Protein AF-A0A6A4RBC8-F1 (afdb_monomer)

Structure (mmCIF, N/CA/C/O backbone):
data_AF-A0A6A4RBC8-F1
#
_entry.id   AF-A0A6A4RBC8-F1
#
loop_
_atom_site.group_PDB
_atom_site.id
_atom_site.type_symbol
_atom_site.label_atom_id
_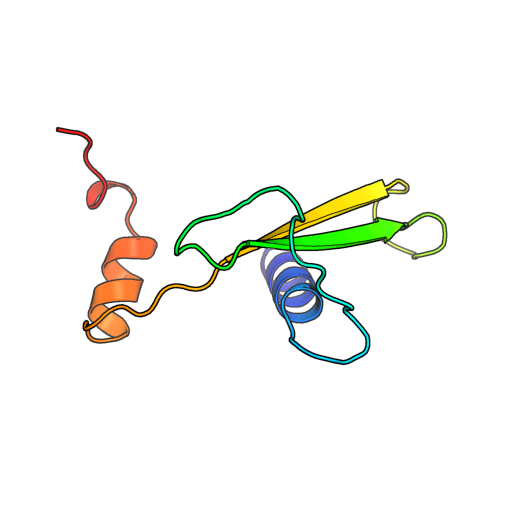atom_site.label_alt_id
_atom_site.label_comp_id
_atom_site.label_asym_id
_atom_site.label_entity_id
_atom_site.label_seq_id
_atom_site.pdbx_PDB_ins_code
_atom_site.Cartn_x
_atom_site.Cartn_y
_atom_site.Cartn_z
_atom_site.occupancy
_atom_site.B_iso_or_equiv
_atom_site.auth_seq_id
_atom_site.auth_comp_id
_atom_site.auth_asym_id
_atom_site.auth_atom_id
_atom_site.pdbx_PDB_model_num
ATOM 1 N N . MET A 1 1 ? -9.264 -0.076 -16.710 1.00 73.25 1 MET A N 1
ATOM 2 C CA . MET A 1 1 ? -8.080 0.488 -16.014 1.00 73.25 1 MET A CA 1
ATOM 3 C C . MET A 1 1 ? -8.002 0.097 -14.540 1.00 73.25 1 MET A C 1
ATOM 5 O O . MET A 1 1 ? -6.914 -0.248 -14.106 1.00 73.25 1 MET A O 1
ATOM 9 N N . ALA A 1 2 ? -9.114 0.085 -13.792 1.00 85.88 2 ALA A N 1
ATOM 10 C CA . ALA A 1 2 ? -9.123 -0.295 -12.372 1.00 85.88 2 ALA A CA 1
ATOM 11 C C . ALA A 1 2 ? -8.493 -1.673 -12.072 1.00 85.88 2 ALA A C 1
ATOM 13 O O . ALA A 1 2 ? -7.702 -1.772 -11.144 1.00 85.88 2 ALA A O 1
ATOM 14 N N . ASP A 1 3 ? -8.763 -2.701 -12.888 1.00 85.56 3 ASP A N 1
ATOM 15 C CA . ASP A 1 3 ? -8.165 -4.040 -12.713 1.00 85.56 3 ASP A CA 1
ATOM 16 C C . ASP A 1 3 ? -6.630 -4.012 -12.789 1.00 85.56 3 ASP A C 1
ATOM 18 O O . ASP A 1 3 ? -5.947 -4.530 -11.909 1.00 85.56 3 ASP A O 1
ATOM 22 N N . ARG A 1 4 ? -6.078 -3.316 -13.791 1.00 83.38 4 ARG A N 1
ATOM 23 C CA . ARG A 1 4 ? -4.629 -3.153 -13.939 1.00 83.38 4 ARG A CA 1
ATOM 24 C C . ARG A 1 4 ? -4.021 -2.433 -12.735 1.00 83.38 4 ARG A C 1
ATOM 26 O O . ARG A 1 4 ? -3.013 -2.892 -12.216 1.00 83.38 4 ARG A O 1
ATOM 33 N N . MET A 1 5 ? -4.652 -1.353 -12.268 1.00 85.38 5 MET A N 1
ATOM 34 C CA . MET A 1 5 ? -4.186 -0.626 -11.080 1.00 85.38 5 MET A CA 1
ATOM 35 C C . MET A 1 5 ? -4.207 -1.507 -9.826 1.00 85.38 5 MET A C 1
ATOM 37 O O . MET A 1 5 ? -3.236 -1.523 -9.074 1.00 85.38 5 MET A O 1
ATOM 41 N N . MET A 1 6 ? -5.277 -2.282 -9.630 1.00 88.75 6 MET A N 1
ATOM 42 C CA . MET A 1 6 ? -5.404 -3.220 -8.513 1.00 88.75 6 MET A CA 1
ATOM 43 C C . MET A 1 6 ? -4.311 -4.295 -8.547 1.00 88.75 6 MET A C 1
ATOM 45 O O . MET A 1 6 ? -3.679 -4.554 -7.527 1.00 88.75 6 MET A O 1
ATOM 49 N N . ARG A 1 7 ? -4.042 -4.894 -9.714 1.00 86.06 7 ARG A N 1
ATOM 50 C CA . ARG A 1 7 ? -2.991 -5.915 -9.865 1.00 86.06 7 ARG A CA 1
ATOM 51 C C . ARG A 1 7 ? -1.602 -5.366 -9.560 1.00 86.06 7 ARG A C 1
ATOM 53 O O . ARG A 1 7 ? -0.858 -6.014 -8.829 1.00 86.06 7 ARG A O 1
ATOM 60 N N . THR A 1 8 ? -1.269 -4.183 -10.080 1.00 82.62 8 THR A N 1
ATOM 61 C CA . THR A 1 8 ? 0.012 -3.521 -9.785 1.00 82.62 8 THR A CA 1
ATOM 62 C C . THR A 1 8 ? 0.151 -3.258 -8.287 1.00 82.62 8 THR A C 1
ATOM 64 O O . THR A 1 8 ? 1.143 -3.659 -7.690 1.00 82.62 8 THR A O 1
ATOM 67 N N . PHE A 1 9 ? -0.886 -2.706 -7.652 1.00 84.38 9 PHE A N 1
ATOM 68 C CA . PHE A 1 9 ? -0.903 -2.474 -6.206 1.00 84.38 9 PHE A CA 1
ATOM 69 C C . PHE A 1 9 ? -0.676 -3.760 -5.392 1.00 84.38 9 PHE A C 1
ATOM 71 O O . PHE A 1 9 ? 0.168 -3.788 -4.498 1.00 84.38 9 PHE A O 1
ATOM 78 N N . CYS A 1 10 ? -1.388 -4.846 -5.714 1.00 84.81 10 CYS A N 1
ATOM 79 C CA . CYS A 1 10 ? -1.222 -6.131 -5.028 1.00 84.81 10 CYS A CA 1
ATOM 80 C C . CYS A 1 10 ? 0.171 -6.743 -5.243 1.00 84.81 10 CYS A C 1
ATOM 82 O O . CYS A 1 10 ? 0.710 -7.361 -4.327 1.00 84.81 10 CYS A O 1
ATOM 84 N N . SER A 1 11 ? 0.751 -6.574 -6.434 1.00 82.50 11 SER A N 1
ATOM 85 C CA . SER A 1 11 ? 2.114 -7.022 -6.732 1.00 82.50 11 SER A CA 1
ATOM 86 C C . SER A 1 11 ? 3.152 -6.261 -5.904 1.00 82.50 11 SER A C 1
ATOM 88 O O . SER A 1 11 ? 4.099 -6.861 -5.393 1.00 82.50 11 SER A O 1
ATOM 90 N N . ASP A 1 12 ? 2.959 -4.953 -5.740 1.00 80.06 12 ASP A N 1
ATOM 91 C CA . ASP A 1 12 ? 3.907 -4.080 -5.046 1.00 80.06 12 ASP A CA 1
ATOM 92 C C . ASP A 1 12 ? 3.891 -4.290 -3.528 1.00 80.06 12 ASP A C 1
ATOM 94 O O . ASP A 1 12 ? 4.945 -4.284 -2.901 1.00 80.06 12 ASP A O 1
ATOM 98 N N . ILE A 1 13 ? 2.720 -4.531 -2.927 1.00 81.50 13 ILE A N 1
ATOM 99 C CA . ILE A 1 13 ? 2.550 -4.637 -1.461 1.00 81.50 13 ILE A CA 1
ATOM 100 C C . ILE A 1 13 ? 2.846 -6.038 -0.906 1.00 81.50 13 ILE A C 1
ATOM 102 O O . ILE A 1 13 ? 2.854 -6.256 0.305 1.00 81.50 13 ILE A O 1
ATOM 106 N N . ASN A 1 14 ? 3.169 -7.002 -1.765 1.00 77.25 14 ASN A N 1
ATOM 107 C CA . ASN A 1 14 ? 3.519 -8.343 -1.314 1.00 77.25 14 ASN A CA 1
ATOM 108 C C . ASN A 1 14 ? 4.843 -8.351 -0.516 1.00 77.25 14 ASN A C 1
ATOM 110 O O . ASN A 1 14 ? 5.812 -7.697 -0.904 1.00 77.25 14 ASN A O 1
ATOM 114 N N . ALA A 1 15 ? 4.904 -9.153 0.552 1.00 67.94 15 ALA A N 1
ATOM 115 C CA . ALA A 1 15 ? 6.086 -9.393 1.390 1.00 67.94 15 ALA A CA 1
ATOM 116 C C . ALA A 1 15 ? 7.096 -10.381 0.759 1.00 67.94 15 ALA A C 1
ATOM 118 O O . ALA A 1 15 ? 7.894 -11.003 1.457 1.00 67.94 15 ALA A O 1
ATOM 119 N N . SER A 1 16 ? 7.035 -10.559 -0.563 1.00 68.62 16 SER A N 1
ATOM 120 C CA . SER A 1 16 ? 7.967 -11.395 -1.321 1.00 68.62 16 SER A CA 1
ATOM 121 C C . SER A 1 16 ? 9.384 -10.818 -1.274 1.00 68.62 16 SER A C 1
ATOM 123 O O . SER A 1 16 ? 9.563 -9.604 -1.199 1.00 68.62 16 SER A O 1
ATOM 125 N N . THR A 1 17 ? 10.395 -11.676 -1.416 1.00 62.91 17 THR A N 1
ATOM 126 C CA . THR A 1 17 ? 11.813 -11.286 -1.530 1.00 62.91 17 THR A CA 1
ATOM 127 C C . THR A 1 17 ? 12.097 -10.362 -2.717 1.00 62.91 17 THR A C 1
ATOM 129 O O . THR A 1 17 ? 13.111 -9.672 -2.725 1.00 62.91 17 THR A O 1
ATOM 132 N N . ILE A 1 18 ? 11.187 -10.313 -3.695 1.00 68.31 18 ILE A N 1
ATOM 133 C CA . ILE A 1 18 ? 11.221 -9.382 -4.831 1.00 68.31 18 ILE A CA 1
ATOM 134 C C . ILE A 1 18 ? 11.053 -7.920 -4.372 1.00 68.31 18 ILE A C 1
ATOM 136 O O . ILE A 1 18 ? 11.585 -7.018 -5.014 1.00 68.31 18 ILE A O 1
ATOM 140 N N . ASN A 1 19 ? 10.364 -7.680 -3.251 1.00 72.25 19 ASN A N 1
ATOM 141 C CA . ASN A 1 19 ? 10.101 -6.348 -2.708 1.00 72.25 19 ASN A CA 1
ATOM 142 C C . ASN A 1 19 ? 10.852 -6.173 -1.373 1.00 72.25 19 ASN A C 1
ATOM 144 O O . ASN A 1 19 ? 10.292 -6.471 -0.313 1.00 72.25 19 ASN A O 1
ATOM 148 N N . PRO A 1 20 ? 12.115 -5.702 -1.382 1.00 80.38 20 PRO A N 1
ATOM 149 C CA . PRO A 1 20 ? 12.903 -5.529 -0.164 1.00 80.38 20 PRO A CA 1
ATOM 150 C C . PRO A 1 20 ? 12.416 -4.308 0.631 1.00 80.38 20 PRO A C 1
ATOM 152 O O . PRO A 1 20 ? 12.998 -3.228 0.562 1.00 80.38 20 PRO A O 1
ATOM 155 N N . TRP A 1 21 ? 11.324 -4.471 1.379 1.00 88.44 21 TRP A N 1
ATOM 156 C CA . TRP A 1 21 ? 10.765 -3.438 2.250 1.00 88.44 21 TRP A CA 1
ATOM 157 C C . TRP A 1 21 ? 11.772 -3.000 3.318 1.00 88.44 21 TRP A C 1
ATOM 159 O O . TRP A 1 21 ? 12.155 -3.791 4.180 1.00 88.44 21 TRP A O 1
ATOM 169 N N . MET A 1 22 ? 12.156 -1.724 3.288 1.00 89.38 22 MET A N 1
ATOM 170 C CA . MET A 1 22 ? 13.109 -1.122 4.220 1.00 89.38 22 MET A CA 1
ATOM 171 C C . MET A 1 22 ? 12.387 -0.325 5.305 1.00 89.38 22 MET A C 1
ATOM 173 O O . MET A 1 22 ? 11.408 0.364 5.027 1.00 89.38 22 MET A O 1
ATOM 177 N N . GLN A 1 23 ? 12.878 -0.383 6.542 1.00 87.31 23 GLN A N 1
ATOM 178 C CA . GLN A 1 23 ? 12.407 0.494 7.618 1.00 87.31 23 GLN A CA 1
ATOM 179 C C . GLN A 1 23 ? 12.967 1.907 7.454 1.00 87.31 23 GLN A C 1
ATOM 181 O O . GLN A 1 23 ? 14.094 2.081 6.991 1.00 87.31 23 GLN A O 1
ATOM 186 N N . ILE A 1 24 ? 12.198 2.917 7.863 1.00 86.00 24 ILE A N 1
ATOM 187 C CA . ILE A 1 24 ? 12.665 4.308 7.887 1.00 86.00 24 ILE A CA 1
ATOM 188 C C . ILE A 1 24 ? 13.535 4.509 9.146 1.00 86.00 24 ILE A C 1
ATOM 190 O O . ILE A 1 24 ? 12.989 4.480 10.249 1.00 86.00 24 ILE A O 1
ATOM 194 N N . PRO A 1 25 ? 14.860 4.746 9.026 1.00 76.75 25 PRO A N 1
ATOM 195 C CA . PRO A 1 25 ? 15.796 4.698 10.162 1.00 76.75 25 PRO A CA 1
ATOM 196 C C . PRO A 1 25 ? 15.543 5.722 11.280 1.00 76.75 25 PRO A C 1
ATOM 198 O O . PRO A 1 25 ? 16.041 5.559 12.388 1.00 76.75 25 PRO A O 1
ATOM 201 N N . SER A 1 26 ? 14.815 6.801 10.993 1.00 73.38 26 SER A N 1
ATOM 202 C CA . SER A 1 26 ? 14.514 7.886 11.936 1.00 73.38 26 SER A CA 1
ATOM 203 C C . SER A 1 26 ? 13.073 7.874 12.455 1.00 73.38 26 SER A C 1
ATOM 205 O O . SER A 1 26 ? 12.701 8.75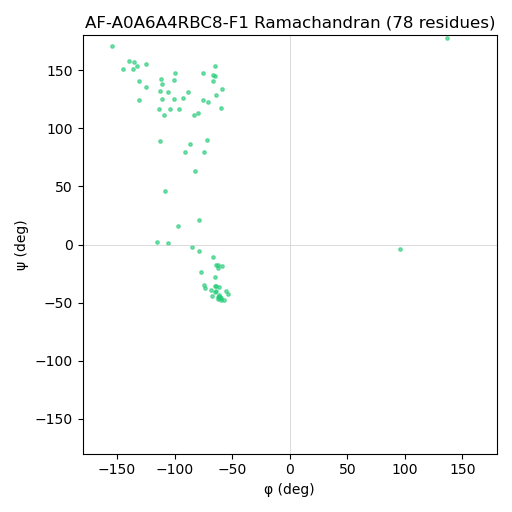1 13.236 1.00 73.38 26 SER A O 1
ATOM 207 N N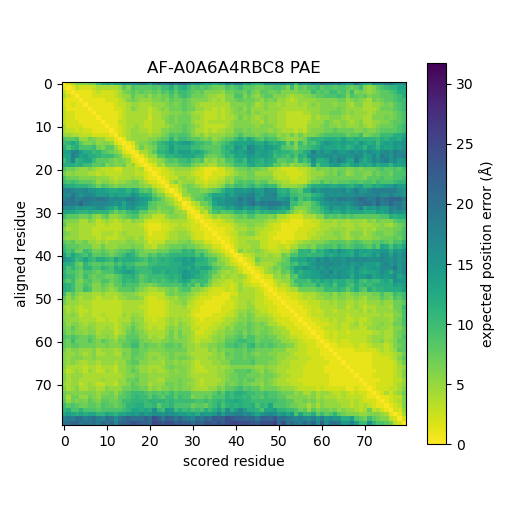 . PHE A 1 27 ? 12.252 6.901 12.046 1.00 70.06 27 PHE A N 1
ATOM 208 C CA . PHE A 1 27 ? 10.862 6.799 12.484 1.00 70.06 27 PHE A CA 1
ATOM 209 C C . PHE A 1 27 ? 10.766 5.926 13.743 1.00 70.06 27 PHE A C 1
ATOM 211 O O . PHE A 1 27 ? 10.427 4.748 13.691 1.00 70.06 27 PHE A O 1
ATOM 218 N N . TYR A 1 28 ? 11.092 6.513 14.895 1.00 63.47 28 TYR A N 1
ATOM 219 C CA . TYR A 1 28 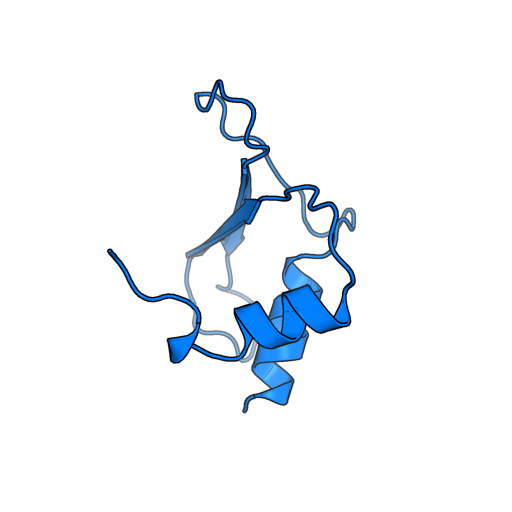? 10.962 5.859 16.199 1.00 63.47 28 TYR A CA 1
ATOM 220 C C . TYR A 1 28 ? 9.545 6.078 16.744 1.00 63.47 28 TYR A C 1
ATOM 222 O O . TYR A 1 28 ? 9.274 7.035 17.466 1.00 63.47 28 TYR A O 1
ATOM 230 N N . GLY A 1 29 ? 8.615 5.207 16.360 1.00 68.12 29 GLY A N 1
ATOM 231 C CA . GLY A 1 29 ? 7.237 5.203 16.851 1.00 68.12 29 GLY A CA 1
ATOM 232 C C . GLY A 1 29 ? 6.619 3.805 16.756 1.00 68.12 29 GLY A C 1
ATOM 233 O O . GLY A 1 29 ? 7.216 2.921 16.146 1.00 68.12 29 GLY A O 1
ATOM 234 N N . PRO A 1 30 ? 5.423 3.572 17.328 1.00 66.75 30 PRO A N 1
ATOM 235 C CA . PRO A 1 30 ? 4.745 2.272 17.251 1.00 66.75 30 PRO A CA 1
ATOM 236 C C . PRO A 1 30 ? 4.292 1.908 15.826 1.00 66.75 30 PRO A C 1
ATOM 238 O O . PRO A 1 30 ? 3.856 0.786 15.578 1.00 66.75 30 PRO A O 1
ATOM 241 N N . THR A 1 31 ? 4.353 2.858 14.893 1.00 74.38 31 THR A N 1
ATOM 242 C CA . THR A 1 31 ? 3.920 2.674 13.513 1.00 74.38 31 THR A CA 1
ATOM 243 C C . THR A 1 31 ? 5.030 2.008 12.701 1.00 74.38 31 THR A C 1
ATOM 245 O O . THR A 1 31 ? 6.052 2.629 12.417 1.00 74.38 31 THR A O 1
ATOM 248 N N . ASP A 1 32 ? 4.813 0.758 12.289 1.00 82.12 32 ASP A N 1
ATOM 249 C CA . ASP A 1 32 ? 5.683 0.054 11.341 1.00 82.12 32 ASP A CA 1
ATOM 250 C C . ASP A 1 32 ? 5.480 0.660 9.946 1.00 82.12 32 ASP A C 1
ATOM 252 O O . ASP A 1 32 ? 4.559 0.281 9.216 1.00 82.12 32 ASP A O 1
ATOM 256 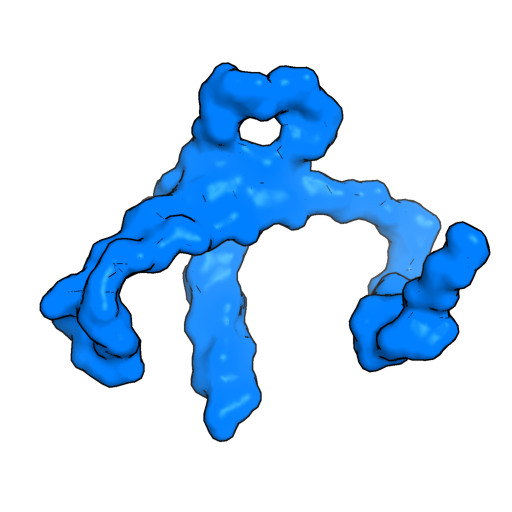N N . VAL A 1 33 ? 6.275 1.683 9.619 1.00 87.75 33 VAL A N 1
ATOM 257 C CA . VAL A 1 33 ? 6.313 2.306 8.292 1.00 87.75 33 VAL A CA 1
ATOM 258 C C . VAL A 1 33 ? 7.524 1.780 7.537 1.00 87.75 33 VAL A C 1
ATOM 260 O O . VAL A 1 33 ? 8.665 1.894 7.996 1.00 87.75 33 VAL A O 1
ATOM 263 N N . ARG A 1 34 ? 7.275 1.240 6.346 1.00 89.00 34 ARG A N 1
ATOM 264 C CA . ARG A 1 34 ? 8.312 0.713 5.459 1.00 89.00 34 ARG A CA 1
ATOM 265 C C . ARG A 1 34 ? 8.239 1.371 4.097 1.00 89.00 34 ARG A C 1
ATOM 267 O O . ARG A 1 34 ? 7.177 1.841 3.687 1.00 89.00 34 ARG A O 1
ATOM 274 N N . TYR A 1 35 ? 9.359 1.380 3.391 1.00 89.69 35 TYR A N 1
ATOM 275 C CA . TYR A 1 35 ? 9.448 1.934 2.052 1.00 89.69 35 TYR A CA 1
ATOM 276 C C . TYR A 1 35 ? 10.214 1.027 1.092 1.00 89.69 35 TYR A C 1
ATOM 278 O O . TYR A 1 35 ? 11.051 0.221 1.499 1.00 89.69 35 TYR A O 1
ATOM 286 N N . ILE A 1 36 ? 9.935 1.201 -0.196 1.00 90.38 36 ILE A N 1
ATOM 287 C CA . ILE A 1 36 ? 10.758 0.703 -1.299 1.00 90.38 36 ILE A CA 1
ATOM 288 C C . ILE A 1 36 ? 10.971 1.817 -2.320 1.00 90.38 36 ILE A C 1
ATOM 290 O O . ILE A 1 36 ? 10.149 2.726 -2.457 1.00 90.38 36 ILE A O 1
ATOM 294 N N . VAL A 1 37 ? 12.077 1.727 -3.053 1.00 88.88 37 VAL A N 1
ATOM 295 C CA . VAL A 1 37 ? 12.382 2.602 -4.187 1.00 88.88 37 VAL A CA 1
ATOM 296 C C . VAL A 1 37 ? 12.374 1.736 -5.440 1.00 88.88 37 VAL A C 1
ATOM 298 O O . VAL A 1 37 ? 13.182 0.816 -5.557 1.00 88.88 37 VAL A O 1
ATOM 301 N N . LYS A 1 38 ? 11.451 2.010 -6.362 1.00 84.94 38 LYS A N 1
ATOM 302 C CA . LYS A 1 38 ? 11.341 1.310 -7.647 1.00 84.94 38 LYS A CA 1
ATOM 303 C C . LYS A 1 38 ? 11.845 2.221 -8.757 1.00 84.94 38 LYS A C 1
ATOM 305 O O . LYS A 1 38 ? 11.451 3.383 -8.835 1.00 84.94 38 LYS A O 1
ATOM 310 N N . ASN A 1 39 ? 12.719 1.694 -9.605 1.00 86.00 39 ASN A N 1
ATOM 311 C CA . ASN A 1 39 ? 13.203 2.392 -10.787 1.00 86.00 39 ASN A CA 1
ATOM 312 C C . ASN A 1 39 ? 12.605 1.721 -12.028 1.00 86.00 39 ASN A C 1
ATOM 314 O O . ASN A 1 39 ? 12.956 0.585 -12.338 1.00 86.00 39 ASN A O 1
ATOM 318 N N . ASN A 1 40 ? 11.707 2.423 -12.720 1.00 78.50 40 ASN A N 1
ATOM 319 C CA . ASN A 1 40 ? 10.907 1.859 -13.812 1.00 78.50 40 ASN A CA 1
ATOM 320 C C . ASN A 1 40 ? 11.505 2.156 -15.197 1.00 78.50 40 ASN A C 1
ATOM 322 O O . ASN A 1 40 ? 10.825 2.029 -16.213 1.00 78.50 40 ASN A O 1
ATOM 326 N N . ASN A 1 41 ? 12.774 2.567 -15.264 1.00 79.12 41 ASN A N 1
ATOM 327 C CA . ASN A 1 41 ? 13.416 2.988 -16.513 1.00 79.12 41 ASN A CA 1
ATOM 328 C C . ASN A 1 41 ? 13.500 1.882 -17.587 1.00 79.12 41 ASN A C 1
ATOM 330 O O . ASN A 1 41 ? 13.701 2.201 -18.755 1.00 79.12 41 ASN A O 1
ATOM 334 N N . SER A 1 42 ? 13.348 0.607 -17.217 1.00 74.88 42 SER A N 1
ATOM 335 C CA . SER A 1 42 ? 13.402 -0.549 -18.125 1.00 74.88 42 SER A CA 1
ATOM 336 C C . SER A 1 42 ? 12.079 -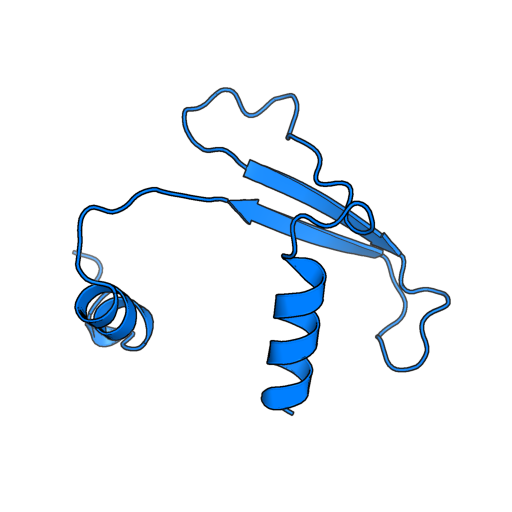1.319 -18.251 1.00 74.88 42 SER A C 1
ATOM 338 O O . SER A 1 42 ? 12.027 -2.322 -18.964 1.00 74.88 42 SER A O 1
ATOM 340 N N . GLU A 1 43 ? 11.004 -0.884 -17.585 1.00 77.00 43 GLU A N 1
ATOM 341 C CA . GLU A 1 43 ? 9.745 -1.634 -17.523 1.00 77.00 43 GLU A CA 1
ATOM 342 C C . GLU A 1 43 ? 8.747 -1.146 -18.592 1.00 77.00 43 GLU A C 1
ATOM 344 O O . GLU A 1 43 ? 8.301 0.004 -18.614 1.00 77.00 43 GLU A O 1
ATOM 349 N N . THR A 1 44 ? 8.397 -2.034 -19.529 1.00 75.69 44 THR A N 1
ATOM 350 C CA . THR A 1 44 ? 7.491 -1.702 -20.640 1.00 75.69 44 THR A CA 1
ATOM 351 C C . THR A 1 44 ? 6.061 -1.515 -20.134 1.00 75.69 44 THR A C 1
ATOM 353 O O . THR A 1 44 ? 5.459 -2.421 -19.563 1.00 75.69 44 THR A O 1
ATOM 356 N N . GLY A 1 45 ? 5.482 -0.342 -20.395 1.00 76.19 45 GLY A N 1
ATOM 357 C CA . GLY A 1 45 ? 4.091 -0.029 -20.058 1.00 76.19 45 GLY A CA 1
ATOM 358 C C . GLY A 1 45 ? 3.897 0.702 -18.728 1.00 76.19 45 GLY A C 1
ATOM 359 O O . GLY A 1 45 ? 2.761 1.088 -18.435 1.00 76.19 45 GLY A O 1
ATOM 360 N N . THR A 1 46 ? 4.953 0.933 -17.949 1.00 73.50 46 THR A N 1
ATOM 361 C CA . THR A 1 46 ? 4.954 1.861 -16.806 1.00 73.50 46 THR A CA 1
ATOM 362 C C . THR A 1 46 ? 5.589 3.197 -17.199 1.00 73.50 46 THR A C 1
ATOM 364 O O . THR A 1 46 ? 6.502 3.205 -18.024 1.00 73.50 46 THR A O 1
ATOM 367 N N . PRO A 1 47 ? 5.147 4.334 -16.634 1.00 79.25 47 PRO A N 1
ATOM 368 C CA . PRO A 1 47 ? 5.834 5.604 -16.841 1.00 79.25 47 PRO A CA 1
ATOM 369 C C . PRO A 1 47 ? 7.297 5.514 -16.367 1.00 79.25 47 PRO A C 1
ATOM 371 O O . PRO A 1 47 ? 7.530 4.999 -15.267 1.00 79.25 47 PRO A O 1
ATOM 374 N N . PRO A 1 48 ? 8.272 5.996 -17.160 1.00 82.69 48 PRO A N 1
ATOM 375 C CA . PRO A 1 48 ? 9.673 6.002 -16.757 1.00 82.69 48 PRO A CA 1
ATOM 376 C C . PRO A 1 48 ? 9.880 6.923 -15.551 1.00 82.69 48 PRO A C 1
ATOM 378 O O . PRO A 1 48 ? 9.241 7.972 -15.441 1.00 82.69 48 PRO A O 1
ATOM 381 N N . GLY A 1 49 ? 10.794 6.538 -14.662 1.00 86.69 49 GLY A N 1
ATOM 382 C CA . GLY A 1 49 ? 11.152 7.320 -13.485 1.00 86.69 49 GLY A CA 1
ATOM 383 C C . GLY A 1 49 ? 11.296 6.500 -12.207 1.00 86.69 49 GLY A C 1
ATOM 384 O O . GLY A 1 49 ? 11.071 5.288 -12.164 1.00 86.69 49 GLY A O 1
ATOM 385 N N . THR A 1 50 ? 11.673 7.207 -11.144 1.00 88.31 50 THR A N 1
ATOM 386 C CA . THR A 1 50 ? 11.803 6.656 -9.795 1.00 88.31 50 THR A CA 1
ATOM 387 C C . THR A 1 50 ? 10.500 6.850 -9.029 1.00 88.31 50 THR A C 1
ATOM 389 O O . THR A 1 50 ? 10.014 7.971 -8.897 1.00 88.31 50 THR A O 1
ATOM 392 N N . SER A 1 51 ? 9.956 5.764 -8.489 1.00 86.50 51 SER A N 1
ATOM 393 C CA . SER A 1 51 ? 8.806 5.779 -7.583 1.00 86.50 51 SER A CA 1
ATOM 394 C C . SER A 1 51 ? 9.243 5.379 -6.179 1.00 86.50 51 SER A C 1
ATOM 396 O O . SER A 1 51 ? 10.013 4.434 -6.009 1.00 86.50 51 SER A O 1
ATOM 398 N N . VAL A 1 52 ? 8.726 6.073 -5.167 1.00 88.69 52 VAL A N 1
ATOM 399 C CA . VAL A 1 52 ? 8.881 5.678 -3.762 1.00 88.69 52 VAL A CA 1
ATOM 400 C C . VAL A 1 52 ? 7.524 5.227 -3.249 1.00 88.69 52 VAL A C 1
ATOM 402 O O . VAL A 1 52 ? 6.545 5.965 -3.358 1.00 88.69 52 VAL A O 1
ATOM 405 N N . ILE A 1 53 ? 7.463 4.011 -2.713 1.00 87.94 53 ILE A N 1
ATOM 406 C CA . ILE A 1 53 ? 6.232 3.422 -2.181 1.00 87.94 53 ILE A CA 1
ATOM 407 C C . ILE A 1 53 ? 6.395 3.277 -0.679 1.00 87.94 53 ILE A C 1
ATOM 409 O O . ILE A 1 53 ? 7.406 2.755 -0.216 1.00 87.94 53 ILE A O 1
ATOM 413 N N . PHE A 1 54 ? 5.386 3.721 0.063 1.00 90.44 54 PHE A N 1
ATOM 414 C CA . PHE A 1 54 ? 5.309 3.599 1.512 1.00 90.44 54 PHE A CA 1
ATOM 415 C C . PHE A 1 54 ? 4.189 2.634 1.885 1.00 90.44 54 PHE A C 1
ATOM 417 O O . PHE A 1 54 ? 3.125 2.642 1.265 1.00 90.44 54 PHE A O 1
ATOM 424 N N . THR A 1 55 ? 4.409 1.830 2.918 1.00 87.69 55 THR A N 1
ATOM 425 C CA . THR A 1 55 ? 3.384 0.956 3.488 1.00 87.69 55 THR A CA 1
ATOM 426 C C . THR A 1 55 ? 3.415 1.016 5.004 1.00 87.69 55 THR A C 1
ATOM 428 O O . THR A 1 55 ? 4.459 1.261 5.612 1.00 87.69 55 THR A O 1
ATOM 431 N N . THR A 1 56 ? 2.258 0.790 5.615 1.00 87.25 56 THR A N 1
ATOM 432 C CA . THR A 1 56 ? 2.131 0.604 7.054 1.00 87.25 56 THR A CA 1
ATOM 433 C C . THR A 1 56 ? 1.040 -0.408 7.357 1.00 87.25 56 THR A C 1
ATOM 435 O O . THR A 1 56 ? 0.095 -0.568 6.584 1.00 87.25 56 THR A O 1
ATOM 438 N N . SER A 1 57 ? 1.184 -1.111 8.475 1.00 84.75 57 SER A N 1
ATOM 439 C CA . SER A 1 57 ? 0.224 -2.109 8.933 1.00 84.75 57 SER A CA 1
ATOM 440 C C . SER A 1 57 ? -0.237 -1.778 10.344 1.00 84.75 57 SER A C 1
ATOM 442 O O . SER A 1 57 ? 0.569 -1.453 11.212 1.00 84.75 57 SER A O 1
ATOM 444 N N . VAL A 1 58 ? -1.546 -1.879 10.571 1.00 86.62 58 VAL A N 1
ATOM 445 C CA . VAL A 1 58 ? -2.169 -1.680 11.882 1.00 86.62 58 VAL A CA 1
ATOM 446 C C . VAL A 1 58 ? -3.116 -2.833 12.181 1.00 86.62 58 VAL A C 1
ATOM 448 O O . VAL A 1 58 ? -3.833 -3.310 11.300 1.00 86.62 58 VAL A O 1
ATOM 451 N N . TRP A 1 59 ? -3.137 -3.272 13.436 1.00 87.62 59 TRP A N 1
ATOM 452 C CA . TRP A 1 59 ? -4.092 -4.266 13.916 1.00 87.62 59 TRP A CA 1
ATOM 453 C C . TRP A 1 59 ? -5.359 -3.570 14.407 1.00 87.62 59 TRP A C 1
ATOM 455 O O . TRP A 1 59 ? -5.288 -2.615 15.177 1.00 87.62 59 TRP A O 1
ATOM 465 N N . ILE A 1 60 ? -6.527 -4.040 13.961 1.00 89.81 60 ILE A N 1
ATOM 466 C CA . ILE A 1 60 ? -7.821 -3.448 14.320 1.00 89.81 60 ILE A CA 1
ATOM 467 C C . ILE A 1 60 ? -8.776 -4.556 14.772 1.00 89.81 60 ILE A C 1
ATOM 469 O O . ILE A 1 60 ? -9.051 -5.494 14.028 1.00 89.81 60 ILE A O 1
ATOM 473 N N . HIS A 1 61 ? -9.332 -4.421 15.977 1.00 93.38 61 HIS A N 1
ATOM 474 C CA . HIS A 1 61 ? -10.297 -5.366 16.549 1.00 93.38 61 HIS A CA 1
ATOM 475 C C . HIS A 1 61 ? -11.730 -5.108 16.050 1.00 93.38 61 HIS A C 1
ATOM 477 O O . HIS A 1 61 ? -12.624 -4.755 16.818 1.00 93.38 61 HIS A O 1
ATOM 483 N N . VAL A 1 62 ? -11.963 -5.255 14.745 1.00 95.06 62 VAL A N 1
ATOM 484 C CA . VAL A 1 62 ? -13.296 -5.142 14.126 1.00 95.06 62 VAL A CA 1
ATOM 485 C C . VAL A 1 62 ? -13.480 -6.214 13.055 1.00 95.06 62 VAL A C 1
ATOM 487 O O . VAL A 1 62 ? -12.507 -6.727 12.508 1.00 95.06 62 VAL A O 1
ATOM 490 N N . SER A 1 63 ? -14.727 -6.548 12.714 1.00 95.81 63 SER A N 1
ATOM 491 C CA . SER A 1 63 ? -14.981 -7.498 11.628 1.00 95.81 63 SER A CA 1
ATOM 492 C C . SER A 1 63 ? -14.556 -6.924 10.263 1.00 95.81 63 SER A C 1
ATOM 494 O O . SER A 1 63 ? -14.741 -5.723 10.021 1.00 95.81 63 SER A O 1
ATOM 496 N N . PRO A 1 64 ? -14.058 -7.762 9.329 1.00 94.25 64 PRO A N 1
ATOM 497 C CA . PRO A 1 64 ? -13.646 -7.310 7.998 1.00 94.25 64 PRO A CA 1
ATOM 498 C C . PRO A 1 64 ? -14.746 -6.561 7.239 1.00 94.25 64 PRO A C 1
ATOM 500 O O . PRO A 1 64 ? -14.482 -5.530 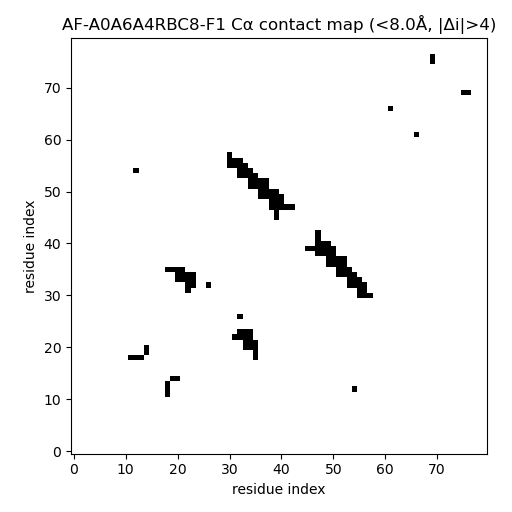6.628 1.00 94.25 64 PRO A O 1
ATOM 503 N N . SER A 1 65 ? -16.000 -7.015 7.330 1.00 95.19 65 SER A N 1
ATOM 504 C CA . SER A 1 65 ? -17.138 -6.362 6.670 1.00 95.19 65 SER A CA 1
ATOM 505 C C . SER A 1 65 ? -17.387 -4.951 7.203 1.00 95.19 65 SER A C 1
ATOM 507 O O . SER A 1 65 ? -17.665 -4.036 6.428 1.00 95.19 65 SER A O 1
ATOM 509 N N . ARG A 1 66 ? -17.259 -4.750 8.523 1.00 93.38 66 ARG A N 1
ATOM 510 C CA . ARG A 1 66 ? -17.419 -3.429 9.142 1.00 93.38 66 ARG A CA 1
ATOM 511 C C . ARG A 1 66 ? -16.295 -2.488 8.715 1.00 93.38 66 ARG A C 1
ATOM 513 O O . ARG A 1 66 ? -16.579 -1.351 8.345 1.00 93.38 66 ARG A O 1
ATOM 520 N N . LEU A 1 67 ? -15.050 -2.970 8.721 1.00 93.94 67 LEU A N 1
ATOM 521 C CA . LEU A 1 67 ? -13.895 -2.192 8.269 1.00 93.94 67 LEU A CA 1
ATOM 522 C C . LEU A 1 67 ? -14.013 -1.820 6.788 1.00 93.94 67 LEU A C 1
ATOM 524 O O . LEU A 1 67 ? -13.844 -0.659 6.431 1.00 93.94 67 LEU A O 1
ATOM 528 N N . PHE A 1 68 ? -14.366 -2.777 5.931 1.00 92.94 68 PHE A N 1
ATOM 529 C CA . PHE A 1 68 ? -14.536 -2.532 4.501 1.00 92.94 68 PHE A CA 1
ATOM 530 C C . PHE A 1 68 ? -15.625 -1.491 4.222 1.00 92.94 68 PHE A C 1
ATOM 532 O O . PHE A 1 68 ? -15.405 -0.561 3.448 1.00 92.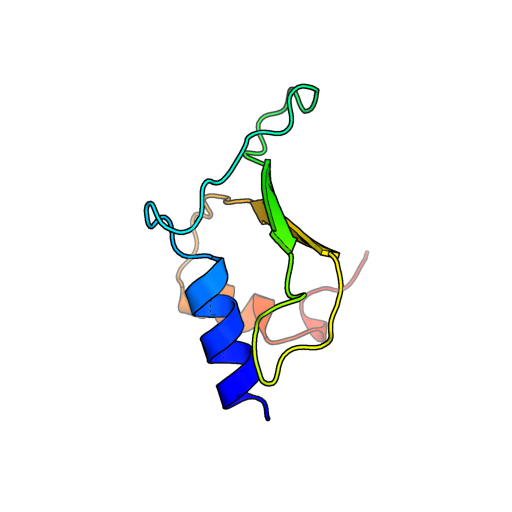94 68 PHE A O 1
ATOM 539 N N . ASN A 1 69 ? -16.777 -1.596 4.892 1.00 92.94 69 ASN A N 1
ATOM 540 C CA . ASN A 1 69 ? -17.851 -0.611 4.758 1.00 92.94 69 ASN A CA 1
ATOM 541 C C . ASN A 1 69 ? -17.410 0.792 5.206 1.00 92.94 69 ASN A C 1
ATOM 543 O O . ASN A 1 69 ? -17.781 1.774 4.567 1.00 92.94 69 ASN A O 1
ATOM 547 N N . PHE A 1 70 ? -16.582 0.891 6.248 1.00 92.88 70 PHE A N 1
ATOM 548 C CA . PHE A 1 70 ? -15.996 2.160 6.684 1.00 92.88 70 PHE A CA 1
ATOM 549 C C . PHE A 1 70 ? -14.967 2.725 5.684 1.00 92.88 70 PHE A C 1
ATOM 551 O O . PHE A 1 70 ? -14.914 3.932 5.448 1.00 92.88 70 PHE A O 1
ATOM 558 N N . LEU A 1 71 ? -14.140 1.872 5.072 1.00 92.25 71 LEU A N 1
ATOM 559 C CA . LEU A 1 71 ? -13.115 2.298 4.112 1.00 92.25 71 LEU A CA 1
ATOM 560 C C . LEU A 1 71 ? -13.704 2.682 2.750 1.00 92.25 71 LEU A C 1
ATOM 562 O O . LEU A 1 71 ? -13.224 3.623 2.116 1.00 92.25 71 LEU A O 1
ATOM 566 N N . ARG A 1 72 ? -14.760 2.006 2.295 1.00 92.44 72 ARG A N 1
ATOM 567 C CA . ARG A 1 72 ? -15.348 2.271 0.974 1.00 92.44 72 ARG A CA 1
ATOM 568 C C . ARG A 1 72 ? -16.211 3.539 0.925 1.00 92.44 72 ARG A C 1
ATOM 570 O O . ARG A 1 72 ? -16.409 4.088 -0.153 1.00 92.44 72 ARG A O 1
ATOM 577 N N . HIS A 1 73 ? -16.746 3.994 2.061 1.00 90.81 73 HIS A N 1
ATOM 578 C CA . HIS A 1 73 ? -17.623 5.163 2.126 1.00 90.81 73 HIS A CA 1
ATOM 579 C C . HIS A 1 73 ? -16.878 6.376 2.680 1.00 90.81 73 H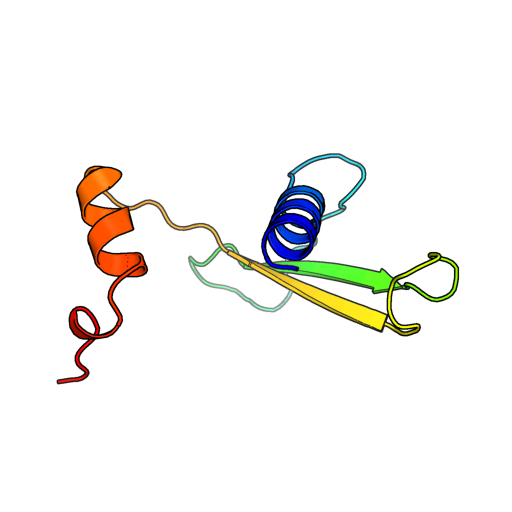IS A C 1
ATOM 581 O O . HIS A 1 73 ? -16.456 6.405 3.828 1.00 90.81 73 HIS A O 1
ATOM 587 N N . GLU A 1 74 ? -16.728 7.422 1.872 1.00 88.69 74 GLU A N 1
ATOM 588 C CA . GLU A 1 74 ? -16.108 8.665 2.340 1.00 88.69 74 GLU A CA 1
ATOM 589 C C . GLU A 1 74 ? -16.927 9.344 3.442 1.00 88.69 74 GLU A C 1
ATOM 591 O O . GLU A 1 74 ? -16.370 9.851 4.412 1.00 88.69 74 GLU A O 1
ATOM 596 N N . SER A 1 75 ? -18.254 9.269 3.349 1.00 88.62 75 SER A N 1
ATOM 597 C CA . SER A 1 75 ? -19.178 9.882 4.305 1.00 88.62 75 SER A CA 1
ATOM 598 C C . SER A 1 75 ? -19.090 9.310 5.722 1.00 88.62 75 SER A C 1
ATOM 600 O O . SER A 1 75 ? -19.541 9.974 6.656 1.00 88.62 75 SER A O 1
ATOM 602 N N . SER A 1 76 ? -18.496 8.125 5.919 1.00 88.12 76 SER A N 1
ATOM 603 C CA . SER A 1 76 ? -18.209 7.605 7.262 1.00 88.12 76 SER A CA 1
ATOM 604 C C . SER A 1 76 ? -16.963 8.225 7.902 1.00 88.12 76 SER A C 1
ATOM 606 O O . SER A 1 76 ? -16.708 7.971 9.075 1.00 88.12 76 SER A O 1
ATOM 608 N N . ARG A 1 77 ? -16.202 9.055 7.175 1.00 87.25 77 ARG A N 1
ATOM 609 C CA . ARG A 1 77 ? -14.978 9.734 7.636 1.00 87.25 77 ARG A CA 1
ATOM 610 C C . ARG A 1 77 ? -15.191 11.236 7.846 1.00 87.25 77 ARG A C 1
ATOM 612 O O . ARG A 1 77 ? -14.390 12.055 7.397 1.00 87.25 77 ARG A O 1
ATOM 619 N N . LYS A 1 78 ? -16.284 11.623 8.505 1.00 83.25 78 LYS A N 1
ATOM 620 C CA . LYS A 1 78 ? -16.506 13.035 8.851 1.00 83.25 78 LYS A CA 1
ATOM 621 C C . LYS A 1 78 ? -15.422 13.496 9.826 1.00 83.25 78 LYS A C 1
ATOM 623 O O . LYS A 1 78 ? -15.195 12.845 10.842 1.00 83.25 78 LYS A O 1
ATOM 628 N N . LYS A 1 79 ? -14.769 14.615 9.512 1.00 72.00 79 LYS A N 1
ATOM 629 C CA . LYS A 1 79 ? -13.963 15.349 10.489 1.00 72.00 79 LYS A CA 1
ATOM 630 C C . LYS A 1 79 ? -14.930 16.081 11.416 1.00 72.00 79 LYS A C 1
ATOM 632 O O . LYS A 1 79 ? -15.810 16.783 10.921 1.00 72.00 79 LYS A O 1
ATOM 637 N N . VAL A 1 80 ? -14.804 15.830 12.716 1.00 57.88 80 VAL A N 1
ATOM 638 C CA . VAL A 1 80 ? -15.402 16.672 13.760 1.00 57.88 80 VAL A CA 1
ATOM 639 C C . VAL A 1 80 ? -14.535 17.911 13.909 1.00 57.88 80 VAL A C 1
ATOM 641 O O . VAL A 1 80 ? -13.296 17.743 13.828 1.00 57.88 80 VAL A O 1
#

pLDDT: mean 83.19, std 8.56, range [57.88, 95.81]

Mean predicted aligned error: 7.16 Å

InterPro domains:
  IPR042160 Class IV homeodomain-leucine zipper [PTHR45654] (1-79)
  IPR057993 HD-Zip IV, C-terminal domain [PF25797] (1-79)

Sequence (80 aa):
MADRMMRTFCSDINASTINPWMQIPSFYGPTDVRYIVKNNNSETGTPPGTSVIFTTSVWIHVSPSRLFNFLRHESSRKKV

Organism: Lupinus albus (NCBI:txid3870)

Solvent-accessible surface area (backbone atoms only — not comparable to full-atom values): 5300 Å² total; per-residue (Å²): 110,67,67,62,53,51,52,53,51,57,64,64,72,39,89,46,87,90,44,73,70,36,71,54,95,83,65,89,61,97,62,59,48,31,35,43,79,48,74,30,76,83,47,90,92,53,78,70,48,78,46,77,48,76,49,71,73,83,91,70,102,65,57,69,69,61,52,48,56,49,71,74,35,69,84,74,64,71,82,130

Secondary structure (DSSP, 8-state):
-HHHHHHHHHHHS--STTS-PEE-TT--SSS-EEEEEEE-TT-TTSPSSEEEEEEE-----S-HHHHHHHHH-GGG----

Radius of gyration: 16.07 Å; Cα contacts (8 Å, |Δi|>4): 67; chains: 1; bounding box: 35×28×38 Å

Foldseek 3Di:
DVVVVVVVVVVQPDPDPVHPWAADPPPPDPWRKTKDWDQCCPPPPDDGDIDIDIDTDDDDPDDPVVVVVCVVDPVNVDDD